Protein AF-A0A024V1F0-F1 (afdb_monomer)

Secondary structure (DSSP, 8-state):
-------------STTTTS-S---TTHHHHTTSS-S---TT-EEEEEEEEPSSGGG-EEEEEEEEETTEEEEESSTT-SS-SEEEEGGG-----------

Foldseek 3Di:
DDDDDDDDDDDDDPPPVPDDPDDDPQVVLVVPPDDPCPDPPWDKDWDWDQDPDNVPGTDIWIWTQDPQKIFTHPYPPGSDTPDIDRNVPDDDDDDDPDDD

Organism: NCBI:txid1036723

Mean predicted aligned error: 14.05 Å

Sequence (100 aa):
MEKTEEHECNNIPCEIYDKVDHLDFRDDFLLCSTCPNISPYHKEGYLSKKFSNSWCGFKKRWFVLRNNKLYYYKNEKSLRPSGVLDLDIINMNLYVSIHK

Solvent-accessible surface area (backbone atoms only — not comparable to full-atom values): 6909 Å² total; per-residue (Å²): 136,85,81,86,82,84,80,87,74,83,86,73,77,84,78,68,83,83,75,68,101,71,78,59,90,62,55,80,61,63,67,62,80,81,58,93,75,67,54,95,73,57,47,72,47,79,45,75,42,69,46,93,53,82,88,66,48,68,43,75,27,25,34,40,35,52,96,66,26,43,33,30,18,79,38,84,88,48,93,58,66,77,46,74,42,61,50,90,82,50,89,82,84,86,82,83,83,80,82,129

Radius of gyration: 18.53 Å; Cα contacts (8 Å, |Δi|>4): 89; chains: 1; bounding box: 47×49×49 Å

pLDDT: mean 70.14, std 22.45, range [31.62, 97.06]

InterPro domains:
  IPR001849 Pleckstrin homology domain [PF00169] (42-90)
  IPR001849 Pleckstrin homology domain [PS50003] (40-100)
  IPR011993 PH-like domain superfamily [G3DSA:2.30.29.30] (35-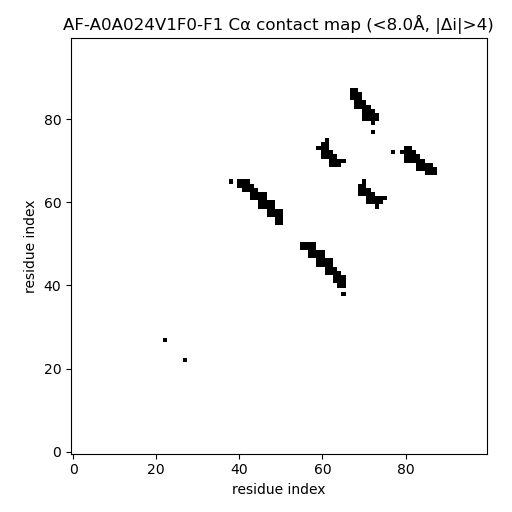96)

Structure (mmCIF, N/CA/C/O backbone):
data_AF-A0A024V1F0-F1
#
_entry.id   AF-A0A024V1F0-F1
#
loop_
_atom_site.group_PDB
_atom_site.id
_atom_site.type_symbol
_atom_site.label_atom_id
_atom_site.label_alt_id
_atom_site.label_comp_id
_atom_site.label_asym_id
_atom_site.label_entity_id
_atom_site.label_seq_id
_atom_site.pdbx_PDB_ins_code
_atom_site.Cartn_x
_atom_site.Cartn_y
_atom_site.Cartn_z
_atom_site.occupancy
_atom_site.B_iso_or_equiv
_atom_site.auth_seq_id
_atom_site.auth_comp_id
_atom_site.auth_asym_id
_atom_site.auth_atom_id
_atom_site.pdbx_PDB_model_num
ATOM 1 N N . MET A 1 1 ? -30.313 35.817 -7.532 1.00 37.09 1 MET A N 1
ATOM 2 C CA . MET A 1 1 ? -30.931 35.032 -8.619 1.00 37.09 1 MET A CA 1
ATOM 3 C C . MET A 1 1 ? -29.810 34.290 -9.305 1.00 37.09 1 MET A C 1
ATOM 5 O O . MET A 1 1 ? -29.089 34.859 -10.112 1.00 37.09 1 MET A O 1
ATOM 9 N N . GLU A 1 2 ? -29.588 33.077 -8.830 1.00 35.69 2 GLU A N 1
ATOM 10 C CA . GLU A 1 2 ? -28.599 32.134 -9.333 1.00 35.69 2 GLU A CA 1
ATOM 11 C C . GLU A 1 2 ? -29.170 31.503 -10.607 1.00 35.69 2 GLU A C 1
ATOM 13 O O . GLU A 1 2 ? -30.329 31.089 -10.618 1.00 35.69 2 GLU A O 1
ATOM 18 N N . LYS A 1 3 ? -28.405 31.520 -11.701 1.00 31.62 3 LYS A N 1
ATOM 19 C CA . LYS A 1 3 ? -28.724 30.749 -12.904 1.00 31.62 3 LYS A CA 1
ATOM 20 C C . LYS A 1 3 ? -27.846 29.507 -12.878 1.00 31.62 3 LYS A C 1
ATOM 22 O O . LYS A 1 3 ? -26.632 29.613 -13.008 1.00 31.62 3 LYS A O 1
ATOM 27 N N . THR A 1 4 ? -28.478 28.363 -12.672 1.00 33.50 4 THR A N 1
ATOM 28 C CA . THR A 1 4 ? -27.913 27.038 -12.903 1.00 33.50 4 THR A CA 1
ATOM 29 C C . THR A 1 4 ? -27.884 26.779 -14.406 1.00 33.50 4 THR A C 1
ATOM 31 O O . THR A 1 4 ? -28.929 26.796 -15.054 1.00 33.50 4 THR A O 1
ATOM 34 N N . GLU A 1 5 ? -26.694 26.567 -14.961 1.00 35.53 5 GLU A N 1
ATOM 35 C CA . GLU A 1 5 ? -26.521 25.994 -16.296 1.00 35.53 5 GLU A CA 1
ATOM 36 C C . GLU A 1 5 ? -26.301 24.488 -16.129 1.00 35.53 5 GLU A C 1
ATOM 38 O O . GLU A 1 5 ? -25.316 24.033 -15.547 1.00 35.53 5 GLU A O 1
ATOM 43 N N . GLU A 1 6 ? -27.291 23.720 -16.574 1.00 34.66 6 GLU A N 1
ATOM 44 C CA . GLU A 1 6 ? -27.259 22.265 -16.626 1.00 34.66 6 GLU A CA 1
ATOM 45 C C . GLU A 1 6 ? -26.405 21.842 -17.827 1.00 34.66 6 GLU A C 1
ATOM 47 O O . GLU A 1 6 ? -26.736 22.136 -18.976 1.00 34.66 6 GLU A O 1
ATOM 52 N N . HIS A 1 7 ? -25.288 21.162 -17.568 1.00 38.19 7 HIS A N 1
ATOM 53 C CA . HIS A 1 7 ? -24.497 20.520 -18.612 1.00 38.19 7 HIS A CA 1
ATOM 54 C C . HIS A 1 7 ? -24.992 19.083 -18.805 1.00 38.19 7 HIS A C 1
ATOM 56 O O . HIS A 1 7 ? -24.786 18.209 -17.964 1.00 38.19 7 HIS A O 1
ATOM 62 N N . GLU A 1 8 ? -25.666 18.872 -19.930 1.00 33.56 8 GLU A N 1
ATOM 63 C CA . GLU A 1 8 ? -26.184 17.596 -20.413 1.00 33.56 8 GLU A CA 1
ATOM 64 C C . GLU A 1 8 ? -25.027 16.634 -20.740 1.00 33.56 8 GLU A C 1
ATOM 66 O O . GLU A 1 8 ? -24.285 16.820 -21.706 1.00 33.56 8 GLU A O 1
ATOM 71 N N . CYS A 1 9 ? -24.852 15.594 -19.922 1.00 36.00 9 CYS A N 1
ATOM 72 C CA . CYS A 1 9 ? -23.936 14.497 -20.221 1.00 36.00 9 CYS A CA 1
ATOM 73 C C . CYS A 1 9 ? -24.731 13.332 -20.812 1.00 36.00 9 CYS A C 1
ATOM 75 O O . CYS A 1 9 ? -25.547 12.712 -20.133 1.00 36.00 9 CYS A O 1
ATOM 77 N N . ASN A 1 10 ? -24.467 13.053 -22.089 1.00 41.47 10 ASN A N 1
ATOM 78 C CA . ASN A 1 10 ? -25.096 11.997 -22.871 1.00 41.47 10 ASN A CA 1
ATOM 79 C C . ASN A 1 10 ? -25.059 10.645 -22.144 1.00 41.47 10 ASN A C 1
ATOM 81 O O . ASN A 1 10 ? -23.994 10.107 -21.837 1.00 41.47 10 ASN A O 1
ATOM 85 N N . ASN A 1 11 ? -26.255 10.116 -21.901 1.00 44.84 11 ASN A N 1
ATOM 86 C CA . ASN A 1 11 ? -26.515 8.828 -21.279 1.00 44.84 11 ASN A CA 1
ATOM 87 C C . ASN A 1 11 ? -25.813 7.693 -22.041 1.00 44.84 11 ASN A C 1
ATOM 89 O O . ASN A 1 11 ? -26.199 7.364 -23.163 1.00 44.84 11 ASN A O 1
ATOM 93 N N . ILE A 1 12 ? -24.831 7.050 -21.409 1.00 41.91 12 ILE A N 1
ATOM 94 C CA . ILE A 1 12 ? -24.429 5.686 -21.764 1.00 41.91 12 ILE A CA 1
ATOM 95 C C . ILE A 1 12 ? -25.137 4.770 -20.756 1.00 41.91 12 ILE A C 1
ATOM 97 O O . ILE A 1 12 ? -24.905 4.928 -19.556 1.00 41.91 12 ILE A O 1
ATOM 101 N N . PRO A 1 13 ? -26.032 3.865 -21.195 1.00 33.03 13 PRO A N 1
ATOM 102 C CA . PRO A 1 13 ? -26.809 3.026 -20.289 1.00 33.03 13 PRO A CA 1
ATOM 103 C C . PRO A 1 13 ? -25.917 2.180 -19.376 1.00 33.03 13 PRO A C 1
ATOM 105 O O . PRO A 1 13 ? -24.962 1.553 -19.833 1.00 33.03 13 PRO A O 1
ATOM 108 N N . CYS A 1 14 ? -26.279 2.110 -18.093 1.00 46.16 14 CYS A N 1
ATOM 109 C CA . CYS A 1 14 ? -25.625 1.318 -17.044 1.00 46.16 14 CYS A CA 1
ATOM 110 C C . CYS A 1 14 ? -25.678 -0.214 -17.264 1.00 46.16 14 CYS A C 1
ATOM 112 O O . CYS A 1 14 ? -25.398 -0.974 -16.342 1.00 46.16 14 CYS A O 1
ATOM 114 N N . GLU A 1 15 ? -26.029 -0.691 -18.459 1.00 33.22 15 GLU A N 1
ATOM 115 C CA . GLU A 1 15 ? -26.364 -2.096 -18.737 1.00 33.22 15 GLU A CA 1
ATOM 116 C C . GLU A 1 15 ? -25.154 -3.007 -19.026 1.00 33.22 15 GLU A C 1
ATOM 118 O O . GLU A 1 15 ? -25.320 -4.138 -19.469 1.00 33.22 15 GLU A O 1
ATOM 123 N N . ILE A 1 16 ? -23.918 -2.567 -18.768 1.00 42.56 16 ILE A N 1
ATOM 124 C CA . ILE A 1 16 ? -22.720 -3.392 -19.038 1.00 42.56 16 ILE A CA 1
ATOM 125 C C . ILE A 1 16 ? -22.297 -4.225 -17.810 1.00 42.56 16 ILE A C 1
ATOM 127 O O . ILE A 1 16 ? -21.474 -5.132 -17.924 1.00 42.56 16 ILE A O 1
ATOM 131 N N . TYR A 1 17 ? -22.893 -3.988 -16.636 1.00 45.91 17 TYR A N 1
ATOM 132 C CA . TYR A 1 17 ? -22.500 -4.667 -15.393 1.00 45.91 17 TYR A CA 1
ATOM 133 C C . TYR A 1 17 ? -22.812 -6.175 -15.345 1.00 45.91 17 TYR A C 1
ATOM 135 O O . TYR A 1 17 ? -22.224 -6.866 -14.518 1.00 45.91 17 TYR A O 1
ATOM 143 N N . ASP A 1 18 ? -23.645 -6.708 -16.247 1.00 37.16 18 ASP A N 1
ATOM 144 C CA . ASP A 1 18 ? -24.121 -8.098 -16.155 1.00 37.16 18 ASP A CA 1
ATOM 145 C C . ASP A 1 18 ? -23.380 -9.123 -17.034 1.00 37.16 18 ASP A C 1
ATOM 147 O O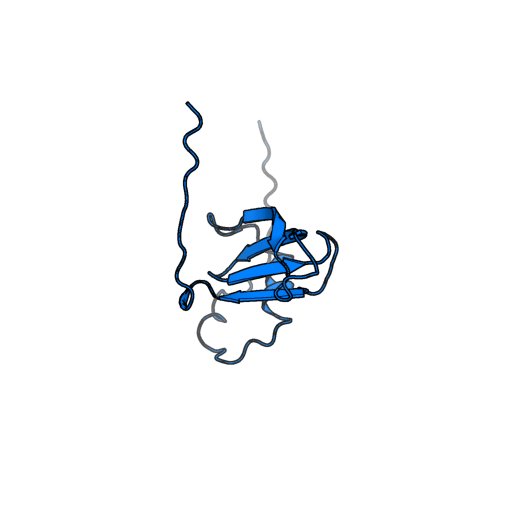 . ASP A 1 18 ? -23.750 -10.298 -17.026 1.00 37.16 18 ASP A O 1
ATOM 151 N N . LYS A 1 19 ? -22.342 -8.754 -17.803 1.00 41.84 19 LYS A N 1
ATOM 152 C CA . LYS A 1 19 ? -21.652 -9.724 -18.685 1.00 41.84 19 LYS A CA 1
ATOM 153 C C . LYS A 1 19 ? -20.155 -9.495 -18.883 1.00 41.84 19 LYS A C 1
ATOM 155 O O . LYS A 1 19 ? -19.748 -9.259 -20.015 1.00 41.84 19 LYS A O 1
ATOM 160 N N . VAL A 1 20 ? -19.306 -9.640 -17.862 1.00 39.19 20 VAL A N 1
ATOM 161 C CA . VAL A 1 20 ? -17.862 -9.815 -18.131 1.00 39.19 20 VAL A CA 1
ATOM 162 C C . VAL A 1 20 ? -17.143 -10.624 -17.037 1.00 39.19 20 VAL A C 1
ATOM 164 O O . VAL A 1 20 ? -16.470 -10.071 -16.175 1.00 39.19 20 VAL A O 1
ATOM 167 N N . ASP A 1 21 ? -17.190 -11.956 -17.122 1.00 41.19 21 ASP A N 1
ATOM 168 C CA . ASP A 1 21 ? -16.340 -12.877 -16.333 1.00 41.19 21 ASP A CA 1
ATOM 169 C C . ASP A 1 21 ? -14.853 -12.871 -16.766 1.00 41.19 21 ASP A C 1
ATOM 171 O O . ASP A 1 21 ? -14.115 -13.831 -16.547 1.00 41.19 21 ASP A O 1
ATOM 175 N N . HIS A 1 22 ? -14.371 -11.807 -17.415 1.00 53.25 22 HIS A N 1
ATOM 176 C CA . HIS A 1 22 ? -12.982 -11.733 -17.873 1.00 53.25 22 HIS A CA 1
ATOM 177 C C . HIS A 1 22 ? -12.508 -10.285 -18.087 1.00 53.25 22 HIS A C 1
ATOM 179 O O . HIS A 1 22 ? -12.155 -9.892 -19.196 1.00 53.25 22 HIS A O 1
ATOM 185 N N . LEU A 1 23 ? -12.520 -9.457 -17.039 1.00 46.75 23 LEU A N 1
ATOM 186 C CA . LEU A 1 23 ? -11.940 -8.111 -17.111 1.00 46.75 23 LEU A CA 1
ATOM 187 C C . LEU A 1 23 ? -10.422 -8.189 -16.913 1.00 46.75 23 LEU A C 1
ATOM 189 O O . LEU A 1 23 ? -9.916 -8.356 -15.802 1.00 46.75 23 LEU A O 1
ATOM 193 N N . ASP A 1 24 ? -9.691 -8.082 -18.023 1.00 43.88 24 ASP A N 1
ATOM 194 C CA . ASP A 1 24 ? -8.250 -7.876 -18.004 1.00 43.88 24 ASP A CA 1
ATOM 195 C C . ASP A 1 24 ? -7.930 -6.531 -17.338 1.00 43.88 24 ASP A C 1
ATOM 197 O O . ASP A 1 24 ? -8.635 -5.539 -17.514 1.00 43.88 24 ASP A O 1
ATOM 201 N N . PHE A 1 25 ? -6.810 -6.505 -16.609 1.00 50.84 25 PHE A N 1
ATOM 202 C CA . PHE A 1 25 ? -6.226 -5.426 -15.785 1.00 50.84 25 PHE A CA 1
ATOM 203 C C . PHE A 1 25 ? -6.361 -3.961 -16.269 1.00 50.84 25 PHE A C 1
ATOM 205 O O . PHE A 1 25 ? -6.006 -3.044 -15.528 1.00 50.84 25 PHE A O 1
ATOM 212 N N . ARG A 1 26 ? -6.745 -3.720 -17.526 1.00 50.09 26 ARG A N 1
ATOM 213 C CA . ARG A 1 26 ? -6.823 -2.403 -18.161 1.00 50.09 26 ARG A CA 1
ATOM 214 C C . ARG A 1 26 ? -8.179 -1.712 -17.974 1.00 50.09 26 ARG A C 1
ATOM 216 O O . ARG A 1 26 ? -8.194 -0.484 -17.924 1.00 50.09 26 ARG A O 1
ATOM 223 N N . ASP A 1 27 ? -9.268 -2.461 -17.829 1.00 51.69 27 ASP A N 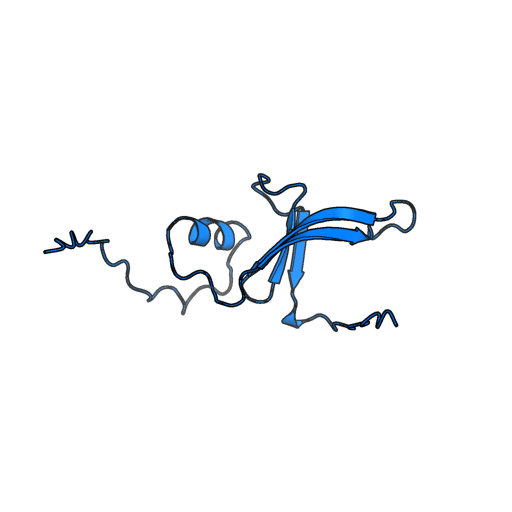1
ATOM 224 C CA . ASP A 1 27 ? -10.621 -1.887 -17.888 1.00 51.69 27 ASP A CA 1
ATOM 225 C C . ASP A 1 27 ? -11.084 -1.288 -16.552 1.00 51.69 27 ASP A C 1
ATOM 227 O O . ASP A 1 27 ? -11.709 -0.226 -16.544 1.00 51.69 27 ASP A O 1
ATOM 231 N N . ASP A 1 28 ? -10.621 -1.835 -15.421 1.00 55.34 28 ASP A N 1
ATOM 232 C CA . ASP A 1 28 ? -10.771 -1.211 -14.093 1.00 55.34 28 ASP A CA 1
ATOM 233 C C . ASP A 1 28 ? -10.202 0.222 -14.052 1.00 55.34 28 ASP A C 1
ATOM 235 O O . ASP A 1 28 ? -10.643 1.070 -13.272 1.00 55.34 28 ASP A O 1
ATOM 239 N N . PHE A 1 29 ? -9.190 0.502 -14.883 1.00 52.06 29 PHE A N 1
ATOM 240 C CA . PHE A 1 29 ? -8.503 1.792 -14.908 1.00 52.06 29 PHE A CA 1
ATOM 241 C C . PHE A 1 29 ? -9.167 2.803 -15.857 1.00 52.06 29 PHE A C 1
ATOM 243 O O . PHE A 1 29 ? -9.087 4.005 -15.607 1.00 52.06 29 PHE A O 1
ATOM 250 N N . LEU A 1 30 ? -9.852 2.341 -16.911 1.00 49.41 30 LEU A N 1
ATOM 251 C CA . LEU A 1 30 ? -10.554 3.199 -17.878 1.00 49.41 30 LEU A CA 1
ATOM 252 C C . LEU A 1 30 ? -11.916 3.685 -17.361 1.00 49.41 30 LEU A C 1
ATOM 254 O O . LEU A 1 30 ? -12.341 4.781 -17.718 1.00 49.41 30 LEU A O 1
ATOM 258 N N . LEU A 1 31 ? -12.543 2.953 -16.434 1.00 51.66 31 LEU A N 1
ATOM 259 C CA . LEU A 1 31 ? -13.753 3.402 -15.731 1.00 51.66 31 LEU A CA 1
ATOM 260 C C . LEU A 1 31 ? -13.512 4.593 -14.773 1.00 51.66 31 LEU A C 1
ATOM 262 O O . LEU A 1 31 ? -14.453 5.137 -14.200 1.00 51.66 31 LEU A O 1
ATOM 266 N N . CYS A 1 32 ? -12.252 4.996 -14.566 1.00 47.38 32 CYS A N 1
ATOM 267 C CA . CYS A 1 32 ? -11.859 6.028 -13.605 1.00 47.38 32 CYS A CA 1
ATOM 268 C C . CYS A 1 32 ? -12.039 7.466 -14.122 1.00 47.38 32 CYS A C 1
ATOM 270 O O . CYS A 1 32 ? -12.095 8.396 -13.320 1.00 47.38 32 CYS A O 1
ATOM 272 N N . SER A 1 33 ? -12.052 7.686 -15.437 1.00 45.38 33 SER A N 1
ATOM 273 C CA . SER A 1 33 ? -11.837 9.033 -15.986 1.00 45.38 33 SER A CA 1
ATOM 274 C C . SER A 1 33 ? -13.104 9.881 -16.132 1.00 45.38 33 SER A C 1
ATOM 276 O O . SER A 1 33 ? -12.978 11.077 -16.380 1.00 45.38 33 SER A O 1
ATOM 278 N N . THR A 1 34 ? -14.303 9.308 -15.987 1.00 46.78 34 THR A N 1
ATOM 279 C CA . THR A 1 34 ? -15.553 9.996 -16.375 1.00 46.78 34 THR A CA 1
ATOM 280 C C . THR A 1 34 ? -16.717 9.892 -15.385 1.00 46.78 34 THR A C 1
ATOM 282 O O . THR A 1 34 ? -17.797 10.392 -15.688 1.00 46.78 34 THR A O 1
ATOM 285 N N . CYS A 1 35 ? -16.539 9.328 -14.185 1.00 48.19 35 CYS A N 1
ATOM 286 C CA . CYS A 1 35 ? -17.659 9.106 -13.260 1.00 48.19 35 CYS A CA 1
ATOM 287 C C . CYS A 1 35 ? -17.505 9.910 -11.951 1.00 48.19 35 CYS A C 1
ATOM 289 O O . CYS A 1 35 ? -16.610 9.598 -11.165 1.00 48.19 35 CYS A O 1
ATOM 291 N N . PRO A 1 36 ? -18.397 10.873 -11.639 1.00 52.50 36 PRO A N 1
ATOM 292 C CA . PRO A 1 36 ? -18.407 11.576 -10.349 1.00 52.50 36 PRO A CA 1
ATOM 293 C C . PRO A 1 36 ? -18.901 10.707 -9.176 1.00 52.50 36 PRO A C 1
ATOM 295 O O . PRO A 1 36 ? -18.819 11.128 -8.025 1.00 52.50 36 PRO A O 1
ATOM 298 N N . ASN A 1 37 ? -19.361 9.477 -9.429 1.00 50.97 37 ASN A N 1
ATOM 299 C CA . ASN A 1 37 ? -19.732 8.516 -8.388 1.00 50.97 37 ASN A CA 1
ATOM 300 C C . ASN A 1 37 ? -18.518 7.692 -7.950 1.00 50.97 37 ASN A C 1
ATOM 302 O O . ASN A 1 37 ? -18.450 6.476 -8.134 1.00 50.97 37 ASN A O 1
ATOM 306 N N . ILE A 1 38 ? -17.535 8.377 -7.371 1.00 58.12 38 ILE A N 1
ATOM 307 C CA . ILE A 1 38 ? -16.486 7.724 -6.595 1.00 58.12 38 ILE A CA 1
ATOM 308 C C . ILE A 1 38 ? -17.189 6.985 -5.454 1.00 58.12 38 ILE A C 1
ATOM 310 O O . ILE A 1 38 ? -17.870 7.603 -4.637 1.00 58.12 38 ILE A O 1
ATOM 314 N N . SER A 1 39 ? -17.062 5.654 -5.437 1.00 64.69 39 SER A N 1
ATOM 315 C CA . SER A 1 39 ? -17.577 4.807 -4.357 1.00 64.69 39 SER A CA 1
ATOM 316 C C . SER A 1 39 ? -17.272 5.453 -2.999 1.00 64.69 39 SER A C 1
ATOM 318 O O . SER A 1 39 ? -16.137 5.896 -2.800 1.00 64.69 39 SER A O 1
ATOM 320 N N . PRO A 1 40 ? -18.211 5.474 -2.034 1.00 69.69 40 PRO A N 1
ATOM 321 C CA . PRO A 1 40 ? -17.951 6.024 -0.699 1.00 69.69 40 PRO A CA 1
ATOM 322 C C . PRO A 1 40 ? -16.797 5.306 0.025 1.00 69.69 40 PRO A C 1
ATOM 324 O O . PRO A 1 40 ? -16.274 5.802 1.023 1.00 69.69 40 PRO A O 1
ATOM 327 N N . TYR A 1 41 ? -16.380 4.143 -0.484 1.00 72.81 41 TYR A N 1
ATOM 328 C CA . TYR A 1 41 ? -15.266 3.348 0.021 1.00 72.81 41 TYR A CA 1
ATOM 329 C C . TYR A 1 41 ? -13.957 3.557 -0.753 1.00 72.81 41 TYR A C 1
ATOM 331 O O . TYR A 1 41 ? -12.943 2.963 -0.385 1.00 72.81 41 TYR A O 1
ATOM 339 N N . HIS A 1 42 ? -13.943 4.399 -1.793 1.00 82.38 42 HIS A N 1
ATOM 340 C CA . HIS A 1 42 ? -12.711 4.775 -2.481 1.00 82.38 42 HIS A CA 1
ATOM 341 C C . HIS A 1 42 ? -11.801 5.522 -1.515 1.00 82.38 42 HIS A C 1
ATOM 343 O O . HIS A 1 42 ? -12.144 6.574 -0.973 1.00 82.38 42 HIS A O 1
ATOM 349 N N . LYS A 1 43 ? -10.616 4.963 -1.307 1.00 89.88 43 LYS A N 1
ATOM 350 C CA . LYS A 1 43 ? -9.555 5.595 -0.533 1.00 89.88 43 LYS A CA 1
ATOM 351 C C . LYS A 1 43 ? -8.245 5.406 -1.249 1.00 89.88 43 LYS A C 1
ATOM 353 O O . LYS A 1 43 ? -7.945 4.327 -1.755 1.00 89.88 43 LYS A O 1
ATOM 358 N N . GLU A 1 44 ? -7.437 6.445 -1.224 1.00 93.94 44 GLU A N 1
ATOM 359 C CA . GLU A 1 44 ? -6.110 6.417 -1.800 1.00 93.94 44 GLU A CA 1
ATOM 360 C C . GLU A 1 44 ? -5.132 7.194 -0.934 1.00 93.94 44 GLU A C 1
ATOM 362 O O . GLU A 1 44 ? -5.514 8.076 -0.163 1.00 93.94 44 GLU A O 1
ATOM 367 N N . GLY A 1 45 ? -3.866 6.800 -0.985 1.00 95.75 45 GLY A N 1
ATOM 368 C CA . GLY A 1 45 ? -2.870 7.386 -0.107 1.00 95.75 45 GLY A CA 1
ATOM 369 C C . GLY A 1 45 ? -1.555 6.634 -0.081 1.00 95.75 45 GLY A C 1
ATOM 370 O O . GLY A 1 45 ? -1.430 5.493 -0.530 1.00 95.75 45 GLY A O 1
ATOM 371 N N . TYR A 1 46 ? -0.544 7.277 0.493 1.00 97.06 46 TYR A N 1
ATOM 372 C CA . TYR A 1 46 ? 0.736 6.628 0.719 1.00 97.06 46 TYR A CA 1
ATOM 373 C C . TYR A 1 46 ? 0.712 5.770 1.980 1.00 97.06 46 TYR A C 1
ATOM 375 O O . TYR A 1 46 ? 0.454 6.275 3.068 1.00 97.06 46 TYR A O 1
ATOM 383 N N . LEU A 1 47 ? 1.105 4.504 1.841 1.00 96.44 47 LEU A N 1
ATOM 384 C CA . LEU A 1 47 ? 1.368 3.602 2.962 1.00 96.44 47 LEU A CA 1
ATOM 385 C C . LEU A 1 47 ? 2.743 2.942 2.808 1.00 96.44 47 LEU A C 1
ATOM 387 O O . LEU A 1 47 ? 3.315 2.860 1.713 1.00 96.44 47 LEU A O 1
ATOM 391 N N . SER A 1 48 ? 3.278 2.454 3.923 1.00 94.19 48 SER A N 1
ATOM 392 C CA . SER A 1 48 ? 4.524 1.688 3.960 1.00 94.19 48 SER A CA 1
ATOM 393 C C . SER A 1 48 ? 4.230 0.203 3.784 1.00 94.19 48 SER A C 1
ATOM 395 O O . SER A 1 48 ? 3.652 -0.435 4.659 1.00 94.19 48 SER A O 1
ATOM 397 N N . LYS A 1 49 ? 4.663 -0.373 2.661 1.00 92.62 49 LYS A N 1
ATOM 398 C CA . LYS A 1 49 ? 4.506 -1.799 2.365 1.00 92.62 49 LYS A CA 1
ATOM 399 C C . LYS A 1 49 ? 5.792 -2.556 2.677 1.00 92.62 49 LYS A C 1
ATOM 401 O O . LYS A 1 49 ? 6.841 -2.224 2.123 1.00 92.62 49 LYS A O 1
ATOM 406 N N . LYS A 1 50 ? 5.714 -3.620 3.482 1.00 91.62 50 LYS A N 1
ATOM 407 C CA . LYS A 1 50 ? 6.824 -4.573 3.634 1.00 91.62 50 LYS A CA 1
ATOM 408 C C . LYS A 1 50 ? 7.027 -5.347 2.329 1.00 91.62 50 LYS A C 1
ATOM 410 O O . LYS A 1 50 ? 6.060 -5.810 1.709 1.00 91.62 50 LYS A O 1
ATOM 415 N N . PHE A 1 51 ? 8.273 -5.453 1.885 1.00 83.50 51 PHE A N 1
ATOM 416 C CA . PHE A 1 51 ? 8.604 -6.294 0.741 1.00 83.50 51 PHE A CA 1
ATOM 417 C C . PHE A 1 51 ? 8.434 -7.775 1.112 1.00 83.50 51 PHE A C 1
ATOM 419 O O . PHE A 1 51 ? 8.637 -8.143 2.267 1.00 83.50 51 PHE A O 1
ATOM 426 N N . SER A 1 52 ? 8.049 -8.617 0.148 1.00 78.19 52 SER A N 1
ATOM 427 C CA . SER A 1 52 ? 7.918 -10.067 0.371 1.00 78.19 52 SER A CA 1
ATOM 428 C C . SER A 1 52 ? 9.244 -10.683 0.815 1.00 78.19 52 SER A C 1
ATOM 430 O O . SER A 1 52 ? 9.268 -11.567 1.663 1.00 78.19 52 SER A O 1
ATOM 432 N N . ASN A 1 53 ? 10.355 -10.168 0.285 1.00 76.50 53 ASN A N 1
ATOM 433 C CA . ASN A 1 53 ? 11.686 -10.619 0.662 1.00 76.50 53 ASN A CA 1
ATOM 434 C C . ASN A 1 53 ? 12.142 -9.850 1.906 1.00 76.50 53 ASN A C 1
ATOM 436 O O . ASN A 1 53 ? 12.277 -8.621 1.875 1.00 76.50 53 ASN A O 1
ATOM 440 N N . SER A 1 54 ? 12.428 -10.592 2.976 1.00 66.94 54 SER A N 1
ATOM 441 C CA . SER A 1 54 ? 12.742 -10.080 4.317 1.00 66.94 54 SER A CA 1
ATOM 442 C C . SER A 1 54 ? 13.905 -9.082 4.370 1.00 66.94 54 SER A C 1
ATOM 444 O O . SER A 1 54 ? 13.942 -8.249 5.270 1.00 66.94 54 SER A O 1
ATOM 446 N N . TRP A 1 55 ? 14.821 -9.110 3.398 1.00 73.56 55 TRP A N 1
ATOM 447 C CA . TRP A 1 55 ? 15.976 -8.204 3.336 1.00 73.56 55 TRP A CA 1
ATOM 448 C C . TRP A 1 55 ? 15.680 -6.800 2.790 1.00 73.56 55 TRP A C 1
ATOM 450 O O . TRP A 1 55 ? 16.497 -5.903 2.958 1.00 73.56 55 TRP A O 1
ATOM 460 N N . CYS A 1 56 ? 14.531 -6.570 2.145 1.00 75.31 56 CYS A N 1
ATOM 461 C CA . CYS A 1 56 ? 14.245 -5.299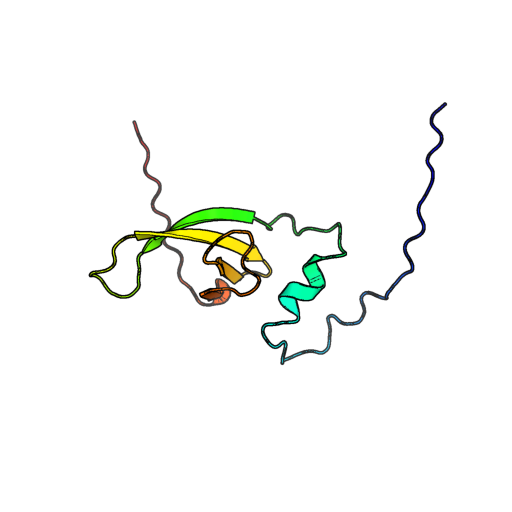 1.457 1.00 75.31 56 CYS A CA 1
ATOM 462 C C . CYS A 1 56 ? 13.419 -4.283 2.271 1.00 75.31 56 CYS A C 1
ATOM 464 O O . CYS A 1 56 ? 13.054 -3.235 1.729 1.00 75.31 56 CYS A O 1
ATOM 466 N N . GLY A 1 57 ? 13.128 -4.569 3.545 1.00 87.81 57 GLY A N 1
ATOM 467 C CA . GLY A 1 57 ? 12.457 -3.643 4.465 1.00 87.81 57 GLY A CA 1
ATOM 468 C C . GLY A 1 57 ? 11.063 -3.169 4.018 1.00 87.81 57 GLY A C 1
ATOM 469 O O . GLY A 1 57 ? 10.351 -3.857 3.278 1.00 87.81 57 GLY A O 1
ATOM 470 N N . PHE A 1 58 ? 10.662 -1.986 4.497 1.00 91.75 58 PHE A N 1
ATOM 471 C CA . PHE A 1 58 ? 9.420 -1.305 4.115 1.00 91.75 58 PHE A CA 1
ATOM 472 C C . PHE A 1 58 ? 9.685 -0.265 3.024 1.00 91.75 58 PHE A C 1
ATOM 474 O O . PHE A 1 58 ? 10.667 0.472 3.078 1.00 91.75 58 PHE A O 1
ATOM 481 N N . LYS A 1 59 ? 8.788 -0.169 2.038 1.00 91.56 59 LYS A N 1
ATOM 482 C CA . LYS A 1 59 ? 8.837 0.845 0.979 1.00 91.56 59 LYS A CA 1
ATOM 483 C C . LYS A 1 59 ? 7.525 1.615 0.914 1.00 91.56 59 LYS A C 1
ATOM 485 O O . LYS A 1 59 ? 6.452 1.017 0.938 1.00 91.56 59 LYS A O 1
ATOM 490 N N . LYS A 1 60 ? 7.620 2.936 0.756 1.00 94.94 60 LYS A N 1
ATOM 491 C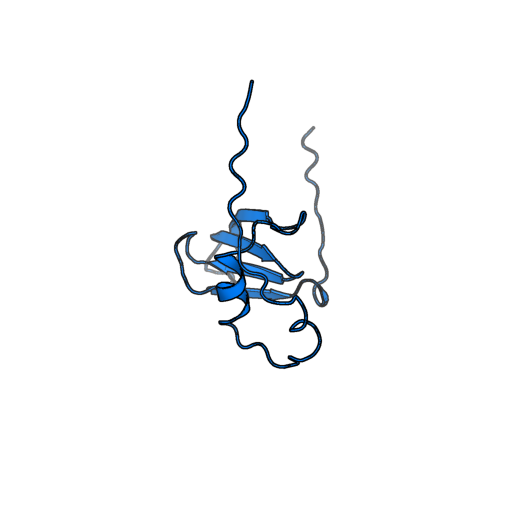 CA . LYS A 1 60 ? 6.469 3.804 0.488 1.00 94.94 60 LYS A CA 1
ATOM 492 C C . LYS A 1 60 ? 5.867 3.452 -0.880 1.00 94.94 60 LYS A C 1
ATOM 494 O O . LYS A 1 60 ? 6.596 3.326 -1.872 1.00 94.94 60 LYS A O 1
ATOM 499 N N . ARG A 1 61 ? 4.553 3.241 -0.926 1.00 96.38 61 ARG A N 1
ATOM 500 C CA . ARG A 1 61 ? 3.769 2.948 -2.136 1.00 96.38 61 ARG A CA 1
ATOM 501 C C . ARG A 1 61 ? 2.476 3.745 -2.093 1.00 96.38 61 ARG A C 1
ATOM 503 O O . ARG A 1 61 ? 1.978 4.031 -1.008 1.00 96.38 61 ARG A O 1
ATOM 510 N N . TRP A 1 62 ? 1.976 4.118 -3.263 1.00 96.00 62 TRP A N 1
ATOM 511 C CA . TRP A 1 62 ? 0.652 4.716 -3.388 1.00 96.00 62 TRP A CA 1
ATOM 512 C C . TRP A 1 62 ? -0.372 3.593 -3.470 1.00 96.00 62 TRP A C 1
ATOM 514 O O . TRP A 1 62 ? -0.219 2.710 -4.308 1.00 96.00 62 T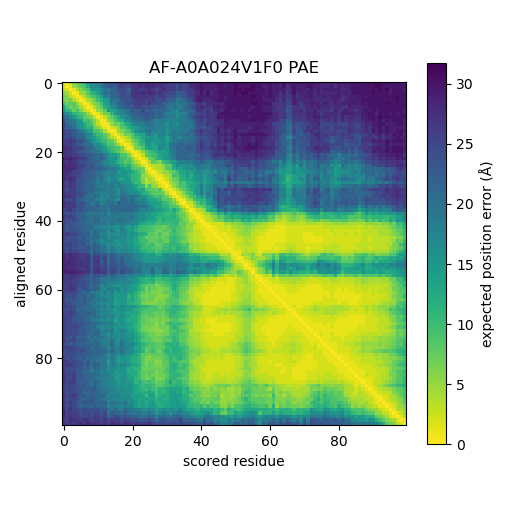RP A O 1
ATOM 524 N N . PHE A 1 63 ? -1.355 3.590 -2.585 1.00 95.94 63 PHE A N 1
ATOM 525 C CA . PHE A 1 63 ? -2.403 2.585 -2.521 1.00 95.94 63 PHE A CA 1
ATOM 526 C C . PHE A 1 63 ? -3.720 3.176 -2.995 1.00 95.94 63 PHE A C 1
ATOM 528 O O . PHE A 1 63 ? -3.986 4.344 -2.737 1.00 95.94 63 PHE A O 1
ATOM 535 N N . VAL A 1 64 ?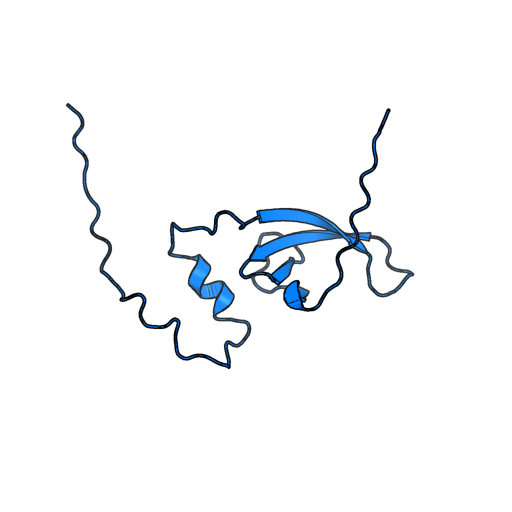 -4.528 2.357 -3.661 1.00 92.94 64 VAL A N 1
ATOM 536 C CA . VAL A 1 64 ? -5.870 2.704 -4.131 1.00 92.94 64 VAL A CA 1
ATOM 537 C C . VAL A 1 64 ? -6.797 1.543 -3.786 1.00 92.94 64 VAL A C 1
ATOM 539 O O . VAL A 1 64 ? -6.555 0.414 -4.212 1.00 92.94 64 VAL A O 1
ATOM 542 N N . LEU A 1 65 ? -7.829 1.813 -2.992 1.00 90.44 65 LEU A N 1
ATOM 543 C CA . LEU A 1 65 ? -8.871 0.865 -2.612 1.00 90.44 65 LEU A CA 1
ATOM 544 C C . LEU A 1 65 ? -10.082 1.056 -3.523 1.00 90.44 65 LEU A C 1
ATOM 546 O O . LEU A 1 65 ? -10.733 2.097 -3.455 1.00 90.44 65 LEU A O 1
ATOM 550 N N . ARG A 1 66 ? -10.384 0.058 -4.358 1.00 84.62 66 ARG A N 1
ATOM 551 C CA . ARG A 1 66 ? -11.528 0.059 -5.284 1.00 84.62 66 ARG A CA 1
ATOM 552 C C . ARG A 1 66 ? -12.044 -1.357 -5.482 1.00 84.62 66 ARG A C 1
ATOM 554 O O . ARG A 1 66 ? -11.243 -2.280 -5.530 1.00 84.62 66 ARG A O 1
ATOM 561 N N . ASN A 1 67 ? -13.362 -1.522 -5.598 1.00 83.25 67 ASN A N 1
ATOM 562 C CA . ASN A 1 67 ? -13.996 -2.810 -5.921 1.00 83.25 67 ASN A CA 1
ATOM 563 C C . ASN A 1 67 ? -13.516 -3.968 -5.021 1.00 83.25 67 ASN A C 1
ATOM 565 O O . ASN A 1 67 ? -13.177 -5.035 -5.513 1.00 83.25 67 ASN A O 1
ATOM 569 N N . ASN A 1 68 ? -13.405 -3.721 -3.709 1.00 85.75 68 ASN A N 1
ATOM 570 C CA . ASN A 1 68 ? -12.861 -4.673 -2.728 1.00 85.75 68 ASN A CA 1
ATOM 571 C C . ASN A 1 68 ? -11.447 -5.206 -3.038 1.00 85.75 68 ASN A C 1
ATOM 573 O O . ASN A 1 68 ? -10.996 -6.205 -2.489 1.00 85.75 68 ASN A O 1
ATOM 577 N N . LYS A 1 69 ? -10.694 -4.492 -3.872 1.00 89.44 69 LYS A N 1
ATOM 578 C CA . LYS A 1 69 ? -9.302 -4.772 -4.194 1.00 89.44 69 LYS A CA 1
ATOM 579 C C . LYS A 1 69 ? -8.443 -3.585 -3.783 1.00 89.44 69 LYS A C 1
ATOM 581 O O . LYS A 1 69 ? -8.789 -2.415 -3.959 1.00 89.44 69 LYS A O 1
ATOM 586 N N . LEU A 1 70 ? -7.288 -3.895 -3.217 1.00 92.38 70 LEU A N 1
ATOM 587 C CA . LEU A 1 70 ? -6.298 -2.917 -2.810 1.00 92.38 70 LEU A CA 1
ATOM 588 C C . LEU A 1 70 ? -5.120 -2.965 -3.786 1.00 92.38 70 LEU A C 1
ATOM 590 O O . LEU A 1 70 ? -4.252 -3.839 -3.728 1.00 92.38 70 LEU A O 1
ATOM 594 N N . TYR A 1 71 ? -5.092 -2.001 -4.696 1.00 93.38 71 TYR A N 1
ATOM 595 C CA . TYR A 1 71 ? -4.029 -1.829 -5.676 1.00 93.38 71 TYR A CA 1
ATOM 596 C C . TYR A 1 71 ? -2.894 -1.016 -5.060 1.00 93.38 71 TYR A C 1
ATOM 598 O O . TYR A 1 71 ? -3.132 -0.11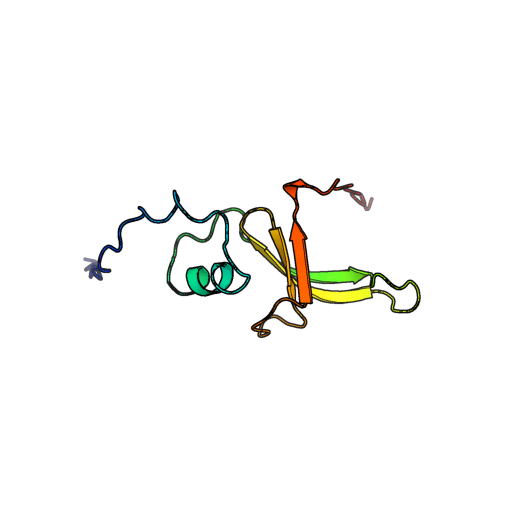8 -4.249 1.00 93.38 71 TYR A O 1
ATOM 606 N N . TYR A 1 72 ? -1.653 -1.281 -5.467 1.00 94.38 72 TYR A N 1
ATOM 607 C CA . TYR A 1 72 ? -0.524 -0.439 -5.078 1.00 94.38 72 TYR A CA 1
ATOM 608 C C . TYR A 1 72 ? 0.414 -0.132 -6.236 1.00 94.38 72 TYR A C 1
ATOM 610 O O . TYR A 1 72 ? 0.702 -0.972 -7.085 1.00 94.38 72 TYR A O 1
ATOM 618 N N . TYR A 1 73 ? 0.955 1.077 -6.221 1.00 94.81 73 TYR A N 1
ATOM 619 C CA . TYR A 1 73 ? 1.730 1.678 -7.294 1.00 94.81 73 TYR A CA 1
ATOM 620 C C . TYR A 1 73 ? 3.078 2.169 -6.774 1.00 94.81 73 TYR A C 1
ATOM 622 O O . TYR A 1 73 ? 3.260 2.432 -5.578 1.00 94.81 73 TYR A O 1
ATOM 630 N N . LYS A 1 74 ? 4.045 2.333 -7.685 1.00 94.06 74 LYS A N 1
ATOM 631 C CA . LYS A 1 74 ? 5.347 2.924 -7.345 1.00 94.06 74 LYS A CA 1
ATOM 632 C C . LYS A 1 74 ? 5.177 4.356 -6.827 1.00 94.06 74 LYS A C 1
ATOM 634 O O . LYS A 1 74 ? 5.853 4.733 -5.874 1.00 94.06 74 LYS A O 1
ATOM 639 N N . ASN A 1 75 ? 4.280 5.119 -7.444 1.00 93.56 75 ASN A N 1
ATOM 640 C CA . ASN A 1 75 ? 3.862 6.463 -7.056 1.00 93.56 75 ASN A CA 1
ATOM 641 C C . ASN A 1 75 ? 2.443 6.737 -7.591 1.00 93.56 75 ASN A C 1
ATOM 643 O O . ASN A 1 75 ? 1.923 5.949 -8.374 1.00 93.56 75 ASN A O 1
ATOM 647 N N . GLU A 1 76 ? 1.852 7.857 -7.187 1.00 92.94 76 GLU A N 1
ATOM 648 C CA . GLU A 1 76 ? 0.507 8.300 -7.593 1.00 92.94 76 GLU A CA 1
ATOM 649 C C . GLU A 1 76 ? 0.325 8.428 -9.116 1.00 92.94 76 GLU A C 1
ATOM 651 O O . GLU A 1 76 ? -0.719 8.080 -9.650 1.00 92.94 76 GLU A O 1
ATOM 656 N N . LYS A 1 77 ? 1.368 8.851 -9.840 1.00 89.75 77 LYS A N 1
ATOM 657 C CA . LYS A 1 77 ? 1.330 9.061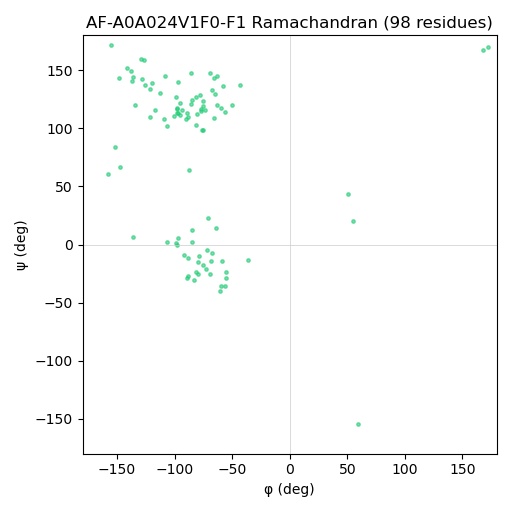 -11.301 1.00 89.75 77 LYS A CA 1
ATOM 658 C C . LYS A 1 77 ? 1.583 7.786 -12.115 1.00 89.75 77 LYS A C 1
ATOM 660 O O . LYS A 1 77 ? 1.707 7.841 -13.337 1.00 89.75 77 LYS A O 1
ATOM 665 N N . SER A 1 78 ? 1.762 6.644 -11.456 1.00 86.00 78 SER A N 1
ATOM 666 C CA . SER A 1 78 ? 2.067 5.391 -12.141 1.00 86.00 78 SER A CA 1
ATOM 667 C C . SER A 1 78 ? 0.808 4.842 -12.799 1.00 86.00 78 SER A C 1
ATOM 669 O O . SER A 1 78 ? -0.164 4.543 -12.122 1.00 86.00 78 SER A O 1
ATOM 671 N N . LEU A 1 79 ? 0.868 4.619 -14.110 1.00 84.75 79 LEU A N 1
ATOM 672 C CA . LEU A 1 79 ? -0.264 4.091 -14.878 1.00 84.75 79 LEU A CA 1
ATOM 673 C C . LEU A 1 79 ? -0.551 2.607 -14.619 1.00 84.75 79 LEU A C 1
ATOM 675 O O . LEU A 1 79 ? -1.630 2.126 -14.939 1.00 84.75 79 LEU A O 1
ATOM 679 N N . ARG A 1 80 ? 0.431 1.854 -14.107 1.00 86.81 80 ARG A N 1
ATOM 680 C CA . ARG A 1 80 ? 0.294 0.416 -13.856 1.00 86.81 80 ARG A CA 1
ATOM 681 C C . ARG A 1 80 ? 0.541 0.086 -12.389 1.00 86.81 80 ARG A C 1
ATOM 683 O O . ARG A 1 80 ? 1.555 0.540 -11.838 1.00 86.81 80 ARG A O 1
ATOM 690 N N . PRO A 1 81 ? -0.323 -0.733 -11.769 1.00 91.62 81 PRO A N 1
ATOM 691 C CA . PRO A 1 81 ? -0.089 -1.209 -10.420 1.00 91.62 81 PRO A CA 1
ATOM 692 C C . PRO A 1 81 ? 1.139 -2.118 -10.394 1.00 91.62 81 PRO A C 1
ATOM 694 O O . PRO A 1 81 ? 1.413 -2.891 -11.307 1.00 91.62 81 PRO A O 1
ATOM 697 N N . SER A 1 82 ? 1.893 -2.020 -9.308 1.00 92.25 82 SER A N 1
ATOM 698 C CA . SER A 1 82 ? 2.948 -2.972 -8.957 1.00 92.25 82 SER A CA 1
ATOM 699 C C . SER A 1 82 ? 2.387 -4.260 -8.343 1.00 92.25 82 SER A C 1
ATOM 701 O O . SER A 1 82 ? 3.142 -5.204 -8.119 1.00 92.25 82 SER A O 1
ATOM 703 N N . GLY A 1 83 ? 1.095 -4.285 -8.020 1.00 92.06 83 GLY A N 1
ATOM 704 C CA . GLY A 1 83 ? 0.357 -5.471 -7.613 1.00 92.06 83 GLY A CA 1
ATOM 705 C C . GLY A 1 83 ? -1.045 -5.122 -7.127 1.00 92.06 83 GLY A C 1
ATOM 706 O O . GLY A 1 83 ? -1.378 -3.949 -6.928 1.00 92.06 83 GLY A O 1
ATOM 707 N N . VAL A 1 84 ? -1.844 -6.166 -6.945 1.00 92.25 84 VAL A N 1
ATOM 708 C CA . VAL A 1 84 ? -3.221 -6.105 -6.462 1.00 92.25 84 VAL A CA 1
ATOM 709 C C . VAL A 1 84 ? -3.376 -7.075 -5.302 1.00 92.25 84 VAL A C 1
ATOM 711 O O . VAL A 1 84 ? -2.761 -8.142 -5.284 1.00 92.25 84 VAL A O 1
ATOM 714 N N . LEU A 1 85 ? -4.157 -6.665 -4.315 1.00 91.12 85 LEU A N 1
ATOM 715 C CA . LEU A 1 85 ? -4.483 -7.455 -3.149 1.00 91.12 85 LEU A CA 1
ATOM 716 C C . LEU A 1 85 ? -6.004 -7.602 -3.094 1.00 91.12 85 LEU A C 1
ATOM 718 O O . LEU A 1 85 ? -6.702 -6.616 -2.872 1.00 91.12 85 LEU A O 1
ATOM 722 N N . ASP A 1 86 ? -6.503 -8.806 -3.348 1.00 90.88 86 ASP A N 1
ATOM 723 C CA . ASP A 1 86 ? -7.938 -9.086 -3.345 1.00 90.88 86 ASP A CA 1
ATOM 724 C C . ASP A 1 86 ? -8.432 -9.287 -1.910 1.00 90.88 86 ASP A C 1
ATOM 726 O O . ASP A 1 86 ? -8.008 -10.223 -1.233 1.00 90.88 86 ASP A O 1
ATOM 730 N N . LEU A 1 87 ? -9.262 -8.368 -1.415 1.00 88.38 87 LEU A N 1
ATOM 731 C CA . LEU A 1 87 ? -9.666 -8.367 -0.012 1.00 88.38 87 LEU A CA 1
ATOM 732 C C . LEU A 1 87 ? -10.694 -9.453 0.303 1.00 88.38 87 LEU A C 1
ATOM 734 O O . LEU A 1 87 ? -10.815 -9.812 1.472 1.00 88.38 87 LEU A O 1
ATOM 738 N N . ASP A 1 88 ? -11.368 -10.016 -0.703 1.00 88.44 88 ASP A N 1
ATOM 739 C CA . ASP A 1 88 ? -12.366 -11.072 -0.498 1.00 88.44 88 ASP A CA 1
ATOM 740 C C . ASP A 1 88 ? -11.727 -12.386 -0.033 1.00 88.44 88 ASP A C 1
ATOM 742 O O . ASP A 1 88 ? -12.357 -13.192 0.650 1.00 88.44 88 ASP A O 1
ATOM 746 N N . ILE A 1 89 ? -10.451 -12.597 -0.365 1.00 90.19 89 ILE A N 1
ATOM 747 C CA . ILE A 1 89 ? -9.725 -13.839 -0.065 1.00 90.19 89 ILE A CA 1
ATOM 748 C C . ILE A 1 89 ? -8.697 -13.683 1.061 1.00 90.19 89 ILE A C 1
ATOM 750 O O . ILE A 1 89 ? -7.975 -14.631 1.377 1.00 90.19 89 ILE A O 1
ATOM 754 N N . ILE A 1 90 ? -8.586 -12.496 1.666 1.00 88.31 90 ILE A N 1
ATOM 755 C CA . ILE A 1 90 ? -7.525 -12.193 2.632 1.00 88.31 90 ILE A CA 1
ATOM 756 C C . ILE A 1 90 ? -8.092 -12.000 4.020 1.00 88.31 90 ILE A C 1
ATOM 758 O O . ILE A 1 90 ? -8.973 -11.182 4.259 1.00 88.31 90 ILE A O 1
ATOM 762 N N . ASN A 1 91 ? -7.478 -12.691 4.974 1.00 87.88 91 ASN A N 1
ATOM 763 C CA . ASN A 1 91 ? -7.732 -12.441 6.377 1.00 87.88 91 ASN A CA 1
ATOM 764 C C . ASN A 1 91 ? -6.993 -11.172 6.841 1.00 87.88 91 ASN A C 1
ATOM 766 O O . ASN A 1 91 ? -5.759 -11.125 6.852 1.00 87.88 91 ASN A O 1
ATOM 770 N N . MET A 1 92 ? -7.751 -10.148 7.229 1.00 84.50 92 MET A N 1
ATOM 771 C CA . MET A 1 92 ? -7.224 -8.889 7.749 1.00 84.50 92 MET A CA 1
ATOM 772 C C . MET A 1 92 ? -7.148 -8.917 9.276 1.00 84.50 92 MET A C 1
ATOM 774 O O . MET A 1 92 ? -8.166 -8.927 9.960 1.00 84.50 92 MET A O 1
ATOM 778 N N . ASN A 1 93 ? -5.930 -8.844 9.817 1.00 85.44 93 ASN A N 1
ATOM 779 C CA . ASN A 1 93 ? -5.705 -8.661 11.251 1.00 85.44 93 ASN A CA 1
ATOM 780 C C . ASN A 1 93 ? -5.438 -7.183 11.551 1.00 85.44 93 ASN A C 1
ATOM 782 O O . ASN A 1 93 ? -4.444 -6.617 11.089 1.00 85.44 93 ASN A O 1
ATOM 786 N N . LEU A 1 94 ? -6.319 -6.560 12.334 1.00 82.06 94 LEU A N 1
ATOM 787 C CA . LEU A 1 94 ? -6.181 -5.169 12.760 1.00 82.06 94 LEU A CA 1
ATOM 788 C C . LEU A 1 94 ? -5.521 -5.102 14.137 1.00 82.06 94 LEU A C 1
ATOM 790 O O . LEU A 1 94 ? -6.048 -5.621 15.118 1.00 82.06 94 LEU A O 1
ATOM 794 N N . TYR A 1 95 ? -4.388 -4.409 14.211 1.00 83.56 95 TYR A N 1
ATOM 795 C CA . TYR A 1 95 ? -3.721 -4.082 15.468 1.00 83.56 95 TYR A CA 1
ATOM 796 C C . TYR A 1 95 ? -3.870 -2.586 15.721 1.00 83.56 95 TYR A C 1
ATOM 798 O O . TYR A 1 95 ? -3.257 -1.766 15.037 1.00 83.56 95 TYR A O 1
ATOM 806 N N . VAL A 1 96 ? -4.706 -2.224 16.691 1.00 80.25 96 VAL A N 1
ATOM 807 C CA . VAL A 1 96 ? -4.874 -0.832 17.113 1.00 80.25 96 VAL A CA 1
ATOM 808 C C . VAL A 1 96 ? -3.839 -0.536 18.193 1.00 80.25 96 VAL A C 1
ATOM 810 O O . VAL A 1 96 ? -3.938 -1.038 19.312 1.00 80.25 96 VAL A O 1
ATOM 813 N N . SER A 1 97 ? -2.836 0.279 17.868 1.00 75.69 97 SER A N 1
ATOM 814 C CA . SER A 1 97 ? -1.930 0.832 18.877 1.00 75.69 97 SER A CA 1
ATOM 815 C C . SER A 1 97 ? -2.644 1.949 19.629 1.00 75.69 97 SER A C 1
ATOM 817 O O . SER A 1 97 ? -2.730 3.080 19.157 1.00 75.69 97 SER A O 1
ATOM 819 N N . ILE A 1 98 ? -3.170 1.620 20.808 1.00 76.75 98 ILE A N 1
ATOM 820 C CA . ILE A 1 98 ? -3.688 2.606 21.756 1.00 76.75 98 ILE A CA 1
ATOM 821 C C . ILE A 1 98 ? -2.472 3.256 22.421 1.00 76.75 98 ILE A C 1
ATOM 823 O O . ILE A 1 98 ? -1.865 2.679 23.324 1.00 76.75 98 ILE A O 1
ATOM 827 N N . HIS A 1 99 ? -2.077 4.431 21.939 1.00 65.00 99 HIS A N 1
ATOM 828 C CA . HIS A 1 99 ? -1.124 5.271 22.656 1.00 65.00 99 HIS A CA 1
ATOM 829 C C . HIS A 1 99 ? -1.857 5.890 23.855 1.00 65.00 99 HIS A C 1
ATOM 831 O O . HIS A 1 99 ? -2.847 6.596 23.665 1.00 65.00 99 HIS A O 1
ATOM 837 N N . LYS A 1 100 ? -1.423 5.531 25.069 1.00 50.00 100 LYS A N 1
ATOM 838 C CA . LYS A 1 100 ? -1.847 6.175 26.320 1.00 50.00 100 LYS A CA 1
ATOM 839 C C . LYS A 1 100 ? -1.217 7.553 26.456 1.00 50.00 100 LYS A C 1
ATOM 841 O O . LYS A 1 100 ? -0.054 7.691 26.014 1.00 50.00 100 LYS A O 1
#

Nearest PDB structures (foldseek):
  2yry-assembly1_A  TM=8.274E-01  e=3.851E-03  Homo sapiens
  7kk7-assembly1_A  TM=9.310E-01  e=1.348E-02  Homo sapiens
  1upr-assembly1_A  TM=8.174E-01  e=3.673E-02  Homo sapiens
  2dkp-assembly1_A  TM=6.901E-01  e=1.266E-02  Homo sapiens
  4ui9-assembly1_A  TM=3.075E-01  e=8.033E+00  Homo sapiens